Protein AF-A0AAU9CZA0-F1 (afdb_monomer_lite)

pLDDT: mean 88.9, std 13.12, range [48.16, 98.25]

Secondary structure (DSSP, 8-state):
---------HHHHHHHHHHHHHHTTB---TTGGGSTTT-B-HHHHHHHHHHHHHHH--

Sequence (58 aa):
MEIDYNELSKREYEIFGEISDISARFSDDPEDLKIPNVYYSEEQIRNEVMKMWRLLKR

Radius of gyration: 14.36 Å; chains: 1; bounding box: 26×28×38 Å

Foldseek 3Di:
DPPPPVDDDPLRVVLVVVLVVQVVQADPDPVQVVPPPRHDYPVRSVVSVVVSVVVPDD

Structure (mmCIF, N/CA/C/O backbone):
data_AF-A0AAU9CZA0-F1
#
_entry.id   AF-A0AAU9CZA0-F1
#
loop_
_atom_site.group_PDB
_atom_site.id
_atom_site.type_symbol
_atom_site.label_atom_id
_atom_site.label_alt_id
_atom_site.label_comp_id
_atom_site.label_asym_id
_atom_site.label_entity_id
_atom_site.label_seq_id
_atom_site.pdbx_PDB_ins_code
_atom_site.Cartn_x
_atom_site.Cartn_y
_atom_site.Cartn_z
_atom_site.occupancy
_atom_site.B_iso_or_equiv
_atom_site.auth_seq_id
_atom_site.auth_comp_id
_atom_site.a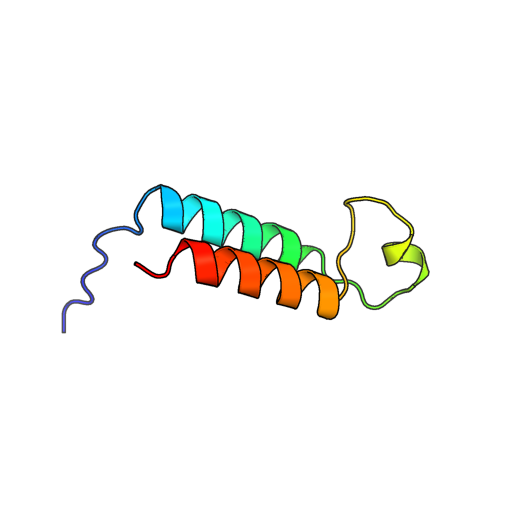uth_asym_id
_atom_site.auth_atom_id
_atom_site.pdbx_PDB_model_num
ATOM 1 N N . MET A 1 1 ? -13.906 -21.667 20.285 1.00 48.16 1 MET A N 1
ATOM 2 C CA . MET A 1 1 ? -13.421 -20.279 20.178 1.00 48.16 1 MET A CA 1
ATOM 3 C C . MET A 1 1 ? -14.342 -19.586 19.204 1.00 48.16 1 MET A C 1
ATOM 5 O O . MET A 1 1 ? -14.303 -19.924 18.030 1.00 48.16 1 MET A O 1
ATOM 9 N N . GLU A 1 2 ? -15.215 -18.709 19.688 1.00 56.41 2 GLU A N 1
ATOM 10 C CA . GLU A 1 2 ? -15.759 -17.675 18.810 1.00 56.41 2 GLU A CA 1
ATOM 11 C C . GLU A 1 2 ? -14.601 -16.727 18.528 1.00 56.41 2 GLU A C 1
ATOM 13 O O . GLU A 1 2 ? -13.990 -16.194 19.455 1.00 56.41 2 GLU A O 1
ATOM 18 N N . ILE A 1 3 ? -14.219 -16.620 17.259 1.00 59.00 3 ILE A N 1
ATOM 19 C CA . ILE A 1 3 ? -13.381 -15.510 16.827 1.00 59.00 3 ILE A CA 1
ATOM 20 C C . ILE A 1 3 ? -14.267 -14.290 17.027 1.00 59.00 3 ILE A C 1
ATOM 22 O O . ILE A 1 3 ? -15.327 -14.195 16.411 1.00 59.00 3 ILE A O 1
ATOM 26 N N . ASP A 1 4 ? -13.873 -13.421 17.947 1.00 58.97 4 ASP A N 1
ATOM 27 C CA . ASP A 1 4 ? -14.536 -12.144 18.114 1.00 58.97 4 ASP A CA 1
ATOM 28 C C . ASP A 1 4 ? -14.235 -11.299 16.870 1.00 58.97 4 ASP A C 1
ATOM 30 O O . ASP A 1 4 ? -13.185 -10.669 16.764 1.00 58.97 4 ASP A O 1
ATOM 34 N N . TYR A 1 5 ? -15.141 -11.362 15.893 1.00 55.41 5 TYR A N 1
ATOM 35 C CA . TYR A 1 5 ? -15.149 -10.523 14.697 1.00 55.41 5 TYR A CA 1
ATOM 36 C C . TYR A 1 5 ? -15.594 -9.087 15.011 1.00 55.41 5 TYR A C 1
ATOM 38 O O . TYR A 1 5 ? -16.031 -8.397 14.090 1.00 55.41 5 TYR A O 1
ATOM 46 N N . ASN A 1 6 ? -15.535 -8.634 16.275 1.00 61.59 6 ASN A N 1
ATOM 47 C CA . ASN A 1 6 ? -15.732 -7.232 16.621 1.00 61.59 6 ASN A CA 1
ATOM 48 C C . ASN A 1 6 ? -14.885 -6.382 15.676 1.00 61.59 6 ASN A C 1
ATOM 50 O O . ASN A 1 6 ? -13.659 -6.478 15.618 1.00 61.59 6 ASN A O 1
ATOM 54 N N . GLU A 1 7 ? -15.621 -5.654 14.849 1.00 73.25 7 GLU A N 1
ATOM 55 C CA . GLU A 1 7 ? -15.191 -5.129 13.570 1.00 73.25 7 GLU A CA 1
ATOM 56 C C . GLU A 1 7 ? -13.935 -4.273 13.726 1.00 73.25 7 GLU A C 1
ATOM 58 O O . GLU A 1 7 ? -13.781 -3.552 14.717 1.00 73.25 7 GLU A O 1
ATOM 63 N N . LEU A 1 8 ? -13.041 -4.336 12.731 1.00 79.38 8 LEU A N 1
ATOM 64 C CA . LEU A 1 8 ? -11.928 -3.396 12.628 1.00 79.38 8 LEU A CA 1
ATOM 65 C C . LEU A 1 8 ? -12.454 -1.985 12.904 1.00 79.38 8 LEU A C 1
ATOM 67 O O . LEU A 1 8 ? -13.514 -1.593 12.401 1.00 79.38 8 LEU A O 1
ATOM 71 N N . SER A 1 9 ? -11.728 -1.198 13.697 1.00 86.50 9 SER A N 1
ATOM 72 C CA . SER A 1 9 ? -12.096 0.204 13.851 1.00 86.50 9 SER A CA 1
ATOM 73 C C . SER A 1 9 ? -12.130 0.862 12.472 1.00 86.50 9 SER A C 1
ATOM 75 O O . SER A 1 9 ? -11.407 0.463 11.560 1.00 86.50 9 SER A O 1
ATOM 77 N N . LYS A 1 10 ? -12.935 1.916 12.305 1.00 86.50 10 LYS A N 1
ATOM 78 C CA . LYS A 1 10 ? -12.998 2.655 11.034 1.00 86.50 10 LYS A CA 1
ATOM 79 C C . LYS A 1 10 ? -11.600 3.007 10.497 1.00 86.50 10 LYS A C 1
ATOM 81 O O . LYS A 1 10 ? -11.343 2.864 9.310 1.00 86.50 10 LYS A O 1
ATOM 86 N N . ARG A 1 11 ? -10.687 3.391 11.396 1.00 88.31 11 ARG A N 1
ATOM 87 C CA . ARG A 1 11 ? -9.296 3.710 11.062 1.00 88.31 11 ARG A CA 1
ATOM 88 C C . ARG A 1 11 ? -8.503 2.492 10.584 1.00 88.31 11 ARG A C 1
ATOM 90 O O . ARG A 1 11 ? -7.708 2.618 9.664 1.00 88.31 11 ARG A O 1
ATOM 97 N N . GLU A 1 12 ? -8.689 1.334 11.210 1.00 89.25 12 GLU A N 1
ATOM 98 C CA . GLU A 1 12 ? -8.066 0.086 10.759 1.00 89.25 12 GLU A CA 1
ATOM 99 C C . GLU A 1 12 ? -8.614 -0.349 9.398 1.00 89.25 12 GLU A C 1
ATOM 101 O O . GLU A 1 12 ? -7.825 -0.712 8.533 1.00 89.25 12 GLU A O 1
ATOM 106 N N . TYR A 1 13 ? -9.928 -0.242 9.167 1.00 91.00 13 TYR A N 1
ATOM 107 C CA . TYR A 1 13 ? -10.528 -0.505 7.8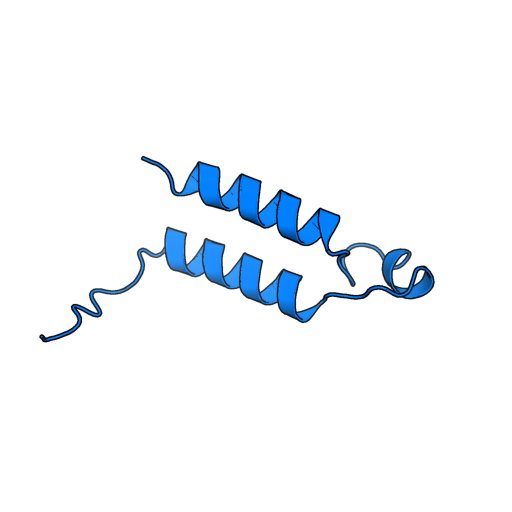53 1.00 91.00 13 TYR A CA 1
ATOM 108 C C . TYR A 1 13 ? -9.958 0.395 6.757 1.00 91.00 13 TYR A C 1
ATOM 110 O O . TYR A 1 13 ? -9.597 -0.105 5.696 1.00 91.00 13 TYR A O 1
ATOM 118 N N . GLU A 1 14 ? -9.864 1.702 7.007 1.00 91.25 14 GLU A N 1
ATOM 119 C CA . GLU A 1 14 ? -9.295 2.663 6.053 1.00 91.25 14 GLU A CA 1
ATOM 120 C C . GLU A 1 14 ? -7.836 2.316 5.732 1.00 91.25 14 GLU A C 1
ATOM 122 O O . GLU A 1 14 ? -7.478 2.172 4.566 1.00 91.25 14 GLU A O 1
ATOM 127 N N . ILE A 1 15 ? -7.018 2.077 6.760 1.00 92.44 15 ILE A N 1
ATOM 128 C CA . ILE A 1 15 ? -5.603 1.731 6.587 1.00 92.44 15 ILE A CA 1
ATOM 129 C C . ILE A 1 15 ? -5.434 0.409 5.828 1.00 92.44 15 ILE A C 1
ATOM 131 O O . ILE A 1 15 ? -4.616 0.320 4.915 1.00 92.44 15 ILE A O 1
ATOM 135 N N . PHE A 1 16 ? -6.185 -0.633 6.184 1.00 91.81 16 PHE A N 1
ATOM 136 C CA . PHE A 1 16 ? -6.083 -1.916 5.490 1.00 91.81 16 PHE A CA 1
ATOM 137 C C . PHE A 1 16 ? -6.636 -1.854 4.064 1.00 91.81 16 PHE A C 1
ATOM 139 O O . PHE A 1 16 ? -6.107 -2.545 3.193 1.00 91.81 16 PHE A O 1
ATOM 146 N N . GLY A 1 17 ? -7.625 -0.994 3.805 1.00 93.81 17 GLY A N 1
ATOM 147 C CA . GLY A 1 17 ? -8.085 -0.666 2.456 1.00 93.81 17 GLY A CA 1
ATOM 148 C C . GLY A 1 17 ? -6.971 -0.046 1.614 1.00 93.81 17 GLY A C 1
ATOM 149 O O . GLY A 1 17 ? -6.657 -0.565 0.548 1.00 93.81 17 GLY A O 1
ATOM 150 N N . GLU A 1 18 ? -6.293 0.978 2.134 1.00 94.44 18 GLU A N 1
ATOM 151 C CA . GLU A 1 18 ? -5.161 1.613 1.444 1.00 94.44 18 GLU A CA 1
ATOM 152 C 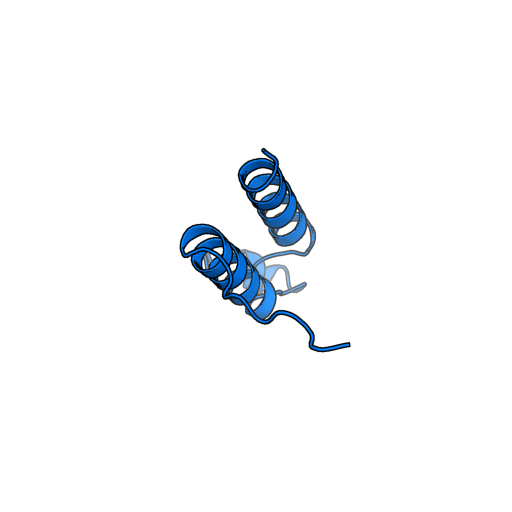C . GLU A 1 18 ? -4.022 0.619 1.159 1.00 94.44 18 GLU A C 1
ATOM 154 O O . GLU A 1 18 ? -3.489 0.598 0.049 1.00 94.44 18 GLU A O 1
ATOM 159 N N . ILE A 1 19 ? -3.676 -0.252 2.120 1.00 94.69 19 ILE A N 1
ATOM 160 C CA . ILE A 1 19 ? -2.671 -1.314 1.914 1.00 94.69 19 ILE A CA 1
ATOM 161 C C . ILE A 1 19 ? -3.114 -2.275 0.811 1.00 94.69 19 ILE A C 1
ATOM 163 O O . ILE A 1 19 ? -2.299 -2.658 -0.033 1.00 94.69 19 ILE A O 1
ATOM 167 N N . SER A 1 20 ? -4.385 -2.678 0.817 1.00 96.31 20 SER A N 1
ATOM 168 C CA . SER A 1 20 ? -4.947 -3.561 -0.205 1.00 96.31 20 SER A CA 1
ATOM 169 C C . SER A 1 20 ? -4.860 -2.925 -1.593 1.00 96.31 20 SER A C 1
ATOM 171 O O . SER A 1 20 ? -4.407 -3.578 -2.533 1.00 96.31 20 SER A O 1
ATOM 173 N N . ASP A 1 21 ? -5.220 -1.647 -1.713 1.00 96.06 21 ASP A N 1
ATOM 174 C CA . ASP A 1 21 ? -5.209 -0.904 -2.974 1.00 96.06 21 ASP A CA 1
ATOM 175 C C . ASP A 1 21 ? -3.798 -0.775 -3.558 1.00 96.06 21 ASP A C 1
ATOM 177 O O . ASP A 1 21 ? -3.596 -1.043 -4.743 1.00 96.06 21 ASP A O 1
ATOM 181 N N . ILE A 1 22 ? -2.797 -0.404 -2.751 1.00 95.88 22 ILE A N 1
ATOM 182 C CA . ILE A 1 22 ? -1.415 -0.279 -3.247 1.00 95.88 22 ILE A CA 1
ATOM 183 C C . ILE A 1 22 ? -0.788 -1.645 -3.549 1.00 95.88 22 ILE A C 1
ATOM 185 O O . ILE A 1 22 ? -0.025 -1.768 -4.505 1.00 95.88 22 ILE A O 1
ATOM 189 N N . SER A 1 23 ? -1.133 -2.684 -2.780 1.00 96.81 23 SER A N 1
ATOM 190 C CA . SER A 1 23 ? -0.584 -4.033 -2.974 1.00 96.81 23 SER A CA 1
ATOM 191 C C . SER A 1 23 ? -1.147 -4.705 -4.224 1.00 96.81 23 SER A C 1
ATOM 193 O O . SER A 1 23 ? -0.418 -5.401 -4.927 1.00 96.81 23 SER A O 1
ATOM 195 N N . ALA A 1 24 ? -2.419 -4.454 -4.553 1.00 97.75 24 ALA A N 1
ATOM 196 C CA . ALA A 1 24 ? -3.040 -4.912 -5.798 1.00 97.75 24 ALA A CA 1
ATOM 197 C C . ALA A 1 24 ? -2.410 -4.283 -7.055 1.00 97.75 24 ALA A C 1
ATOM 199 O O . ALA A 1 24 ? -2.616 -4.770 -8.164 1.00 97.75 24 ALA A O 1
ATOM 200 N N . ARG A 1 25 ? -1.645 -3.202 -6.878 1.00 97.56 25 ARG A N 1
ATOM 201 C CA . ARG A 1 25 ? -0.988 -2.420 -7.930 1.00 97.56 25 ARG A CA 1
ATOM 202 C C . ARG A 1 25 ? 0.530 -2.600 -7.904 1.00 97.56 25 ARG A C 1
ATOM 204 O O . ARG A 1 25 ? 1.270 -1.734 -8.368 1.00 97.56 25 ARG A O 1
ATOM 211 N N . PHE A 1 26 ? 0.994 -3.707 -7.332 1.00 98.19 26 PHE A N 1
ATOM 212 C CA . PHE A 1 26 ? 2.392 -4.095 -7.403 1.00 98.19 26 PHE A CA 1
ATOM 213 C C . PHE A 1 26 ? 2.828 -4.287 -8.862 1.00 98.19 26 PHE A C 1
ATOM 215 O O . PHE A 1 26 ? 2.129 -4.944 -9.634 1.00 98.19 26 PHE A O 1
ATOM 222 N N . SER A 1 27 ? 3.991 -3.743 -9.215 1.00 98.25 27 SER A N 1
ATOM 223 C CA . SER A 1 27 ? 4.701 -4.081 -10.450 1.00 98.25 27 SER A CA 1
ATOM 224 C C . SER A 1 27 ? 6.208 -4.065 -10.202 1.00 98.25 27 SER A C 1
ATOM 226 O O . SER A 1 27 ? 6.725 -3.238 -9.443 1.00 98.25 27 SER A O 1
ATOM 228 N N . ASP A 1 28 ? 6.911 -4.997 -10.835 1.00 97.81 28 ASP A N 1
ATOM 229 C CA . ASP A 1 28 ? 8.368 -5.060 -10.914 1.00 97.81 28 ASP A CA 1
ATOM 230 C C . ASP A 1 28 ? 8.912 -4.573 -12.273 1.00 97.81 28 ASP A C 1
ATOM 232 O O . ASP A 1 28 ? 10.131 -4.523 -12.453 1.00 97.81 28 ASP A O 1
ATOM 236 N N . ASP A 1 29 ? 8.041 -4.148 -13.199 1.00 98.19 29 ASP A N 1
ATOM 237 C CA . ASP A 1 29 ? 8.427 -3.557 -14.485 1.00 98.19 29 ASP A CA 1
ATOM 238 C C . ASP A 1 29 ? 8.841 -2.075 -14.312 1.00 98.19 29 ASP A C 1
ATOM 240 O O . ASP A 1 29 ? 8.039 -1.239 -13.878 1.00 98.19 29 ASP A O 1
ATOM 244 N N . PRO A 1 30 ? 10.080 -1.686 -14.677 1.00 97.19 30 PRO A N 1
ATOM 245 C CA . PRO A 1 30 ? 10.524 -0.296 -14.612 1.00 97.19 30 PRO A CA 1
ATOM 246 C C . PRO A 1 30 ? 9.689 0.695 -15.435 1.00 97.19 30 PRO A C 1
ATOM 248 O O . PRO A 1 30 ? 9.668 1.875 -15.087 1.00 97.19 30 PRO A O 1
ATOM 251 N N . GLU A 1 31 ? 9.046 0.276 -16.528 1.00 97.81 31 GLU A N 1
ATOM 252 C CA . GLU A 1 31 ? 8.184 1.149 -17.336 1.00 97.81 31 GLU A CA 1
ATOM 253 C C . GLU A 1 31 ? 6.846 1.423 -16.640 1.00 97.81 31 GLU A C 1
ATOM 255 O O . GLU A 1 31 ? 6.400 2.573 -16.618 1.00 97.81 31 GLU A O 1
ATOM 260 N N . ASP A 1 32 ? 6.259 0.417 -15.988 1.00 97.88 32 ASP A N 1
ATOM 261 C CA . ASP A 1 32 ? 5.073 0.584 -15.140 1.00 97.88 32 ASP A CA 1
ATOM 262 C C . ASP A 1 32 ? 5.354 1.576 -14.002 1.00 97.88 32 ASP A C 1
ATOM 264 O O . ASP A 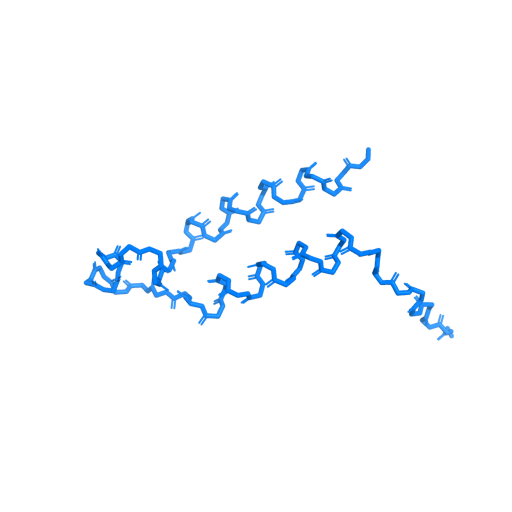1 32 ? 4.575 2.501 -13.752 1.00 97.88 32 ASP A O 1
ATOM 268 N N . LEU A 1 33 ? 6.516 1.451 -13.353 1.00 97.50 33 LEU A N 1
ATOM 269 C CA . LEU A 1 33 ? 6.923 2.309 -12.234 1.00 97.50 33 LEU A CA 1
ATOM 270 C C . LEU A 1 33 ? 7.185 3.775 -12.626 1.00 97.50 33 LEU A C 1
ATOM 272 O O . LEU A 1 33 ? 7.265 4.638 -11.747 1.00 97.50 33 LEU A O 1
ATOM 276 N N . LYS A 1 34 ? 7.285 4.097 -13.923 1.00 97.12 34 LYS A N 1
ATOM 277 C CA . LYS A 1 34 ? 7.333 5.494 -14.397 1.00 97.12 34 LYS A CA 1
ATOM 278 C C . LYS A 1 34 ? 5.963 6.163 -14.382 1.00 97.12 34 LYS A C 1
ATOM 280 O O . LYS A 1 34 ? 5.903 7.393 -14.442 1.00 97.12 34 LYS A O 1
ATOM 285 N N . ILE A 1 35 ? 4.875 5.392 -14.330 1.00 96.31 35 ILE A N 1
ATOM 286 C CA . ILE A 1 35 ? 3.517 5.931 -14.355 1.00 96.31 35 ILE A CA 1
ATOM 287 C C . ILE A 1 35 ? 3.143 6.389 -12.933 1.00 96.31 35 ILE A C 1
ATOM 289 O O . ILE A 1 35 ? 2.952 5.565 -12.033 1.00 96.31 35 ILE A O 1
ATOM 293 N N . PRO A 1 36 ? 3.028 7.708 -12.691 1.00 92.38 36 PRO A N 1
ATOM 294 C CA . PRO A 1 36 ? 2.881 8.242 -11.345 1.00 92.38 36 PRO A CA 1
ATOM 295 C C . PRO A 1 36 ? 1.556 7.812 -10.718 1.0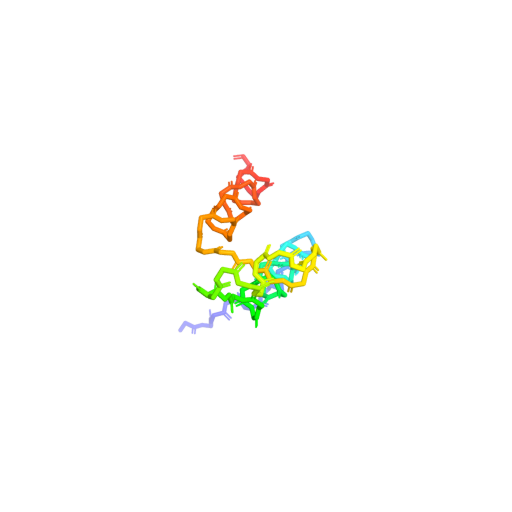0 92.38 36 PRO A C 1
ATOM 297 O O . PRO A 1 36 ? 0.500 7.923 -11.338 1.00 92.38 36 PRO A O 1
ATOM 300 N N . ASN A 1 37 ? 1.613 7.376 -9.457 1.00 89.81 37 ASN A N 1
ATOM 301 C CA . ASN A 1 37 ? 0.458 6.921 -8.680 1.00 89.81 37 ASN A CA 1
ATOM 302 C C . ASN A 1 37 ? -0.327 5.779 -9.341 1.00 89.81 37 ASN A C 1
ATOM 304 O O . ASN A 1 37 ? -1.515 5.641 -9.039 1.00 89.81 37 ASN A O 1
ATOM 308 N N . VAL A 1 38 ? 0.290 4.998 -10.243 1.00 96.31 38 VAL A N 1
ATOM 309 C CA . VAL A 1 38 ? -0.344 3.836 -10.885 1.00 96.31 38 VAL A CA 1
ATOM 310 C C . VAL A 1 38 ? 0.154 2.516 -10.334 1.00 96.31 38 VAL A C 1
ATOM 312 O O . VAL A 1 38 ? -0.670 1.732 -9.871 1.00 96.31 38 VAL A O 1
ATOM 315 N N . TYR A 1 39 ? 1.462 2.303 -10.343 1.00 98.19 39 TYR A N 1
ATOM 316 C CA . TYR A 1 39 ? 2.075 1.079 -9.845 1.00 98.19 39 TYR A CA 1
ATOM 317 C C . TYR A 1 39 ? 3.026 1.366 -8.691 1.00 98.19 39 TYR A C 1
ATOM 319 O O . TYR A 1 39 ? 3.526 2.485 -8.542 1.00 98.19 39 TYR A O 1
ATOM 327 N N . TYR A 1 40 ? 3.255 0.344 -7.873 1.00 98.06 40 TYR A N 1
ATOM 328 C CA . TYR A 1 40 ? 4.114 0.419 -6.700 1.00 98.06 40 TYR A CA 1
ATOM 329 C C . TYR A 1 40 ? 5.136 -0.713 -6.716 1.00 98.06 40 TYR A C 1
ATOM 331 O O . TYR A 1 40 ? 4.797 -1.873 -6.941 1.00 98.06 40 TYR A O 1
ATOM 339 N N . SER A 1 41 ? 6.389 -0.382 -6.422 1.00 97.88 41 SER A N 1
ATOM 340 C CA . SER A 1 41 ? 7.434 -1.373 -6.193 1.00 97.88 41 SER A CA 1
ATOM 341 C C . SER A 1 41 ? 7.277 -2.035 -4.821 1.00 97.88 41 SER A C 1
ATOM 343 O O . SER A 1 41 ? 6.606 -1.512 -3.924 1.00 97.88 41 SER A O 1
ATOM 345 N N . GLU A 1 42 ? 7.965 -3.160 -4.612 1.00 97.69 42 GLU A N 1
ATOM 346 C CA . GLU A 1 42 ? 8.023 -3.818 -3.300 1.00 97.69 42 GLU A CA 1
ATOM 347 C C . GLU A 1 42 ? 8.512 -2.854 -2.206 1.00 97.69 42 GLU A C 1
ATOM 349 O O . GLU A 1 42 ? 7.946 -2.807 -1.112 1.00 97.69 42 GLU A O 1
ATOM 354 N N . GLU A 1 43 ? 9.542 -2.054 -2.498 1.00 97.56 43 GLU A N 1
ATOM 355 C CA . GLU A 1 43 ? 10.090 -1.084 -1.548 1.00 97.56 43 GLU A CA 1
ATOM 356 C C . GLU A 1 43 ? 9.052 -0.020 -1.170 1.00 97.56 43 GLU A C 1
ATOM 358 O O . GLU A 1 43 ? 8.888 0.295 0.011 1.00 97.56 43 GLU A O 1
ATOM 363 N N . GLN A 1 44 ? 8.313 0.508 -2.151 1.00 96.25 44 GLN A N 1
ATOM 364 C CA . GLN A 1 44 ? 7.259 1.493 -1.906 1.00 96.25 44 GLN A CA 1
ATOM 365 C C . GLN A 1 44 ? 6.143 0.905 -1.038 1.00 96.25 44 GLN A C 1
ATOM 367 O O . GLN A 1 44 ? 5.776 1.517 -0.034 1.00 96.25 44 GLN A O 1
ATOM 372 N N . ILE A 1 45 ? 5.668 -0.305 -1.355 1.00 97.31 45 ILE A N 1
ATOM 373 C CA . ILE A 1 45 ? 4.635 -0.994 -0.566 1.00 97.31 45 ILE A CA 1
ATOM 374 C C . ILE A 1 45 ? 5.125 -1.227 0.866 1.00 97.31 45 ILE A C 1
ATOM 376 O O . ILE A 1 45 ? 4.430 -0.880 1.820 1.00 97.31 45 ILE A O 1
ATOM 380 N N . ARG A 1 46 ? 6.344 -1.752 1.054 1.00 97.31 46 ARG A N 1
ATOM 381 C CA . ARG A 1 46 ? 6.919 -1.972 2.393 1.00 97.31 46 ARG A CA 1
ATOM 382 C C . ARG A 1 46 ? 7.026 -0.676 3.190 1.00 97.31 46 ARG A C 1
ATOM 384 O O . ARG A 1 46 ? 6.728 -0.673 4.386 1.00 97.31 46 ARG A O 1
ATOM 391 N N . ASN A 1 47 ? 7.438 0.414 2.550 1.00 96.44 47 ASN A N 1
ATOM 392 C CA . ASN A 1 47 ? 7.538 1.719 3.193 1.00 96.44 47 ASN A CA 1
ATOM 393 C C . ASN A 1 47 ? 6.168 2.239 3.644 1.00 96.44 47 ASN A C 1
ATOM 395 O O . ASN A 1 47 ? 6.054 2.704 4.781 1.00 96.44 47 ASN A O 1
ATOM 399 N N . GLU A 1 48 ? 5.130 2.120 2.815 1.00 94.81 48 GLU A N 1
ATOM 400 C CA . GLU A 1 48 ? 3.765 2.509 3.194 1.00 94.81 48 GLU A CA 1
ATOM 401 C C . GLU A 1 48 ? 3.207 1.629 4.315 1.00 94.81 48 GLU A C 1
ATOM 403 O O . GLU A 1 48 ? 2.751 2.152 5.334 1.00 94.81 48 GLU A O 1
ATOM 408 N N . VAL A 1 49 ? 3.369 0.306 4.224 1.00 94.62 49 VAL A N 1
ATOM 409 C CA . VAL A 1 49 ? 2.966 -0.626 5.290 1.00 94.62 49 VAL A CA 1
ATOM 410 C C . VAL A 1 49 ? 3.655 -0.280 6.612 1.00 94.62 49 VAL A C 1
ATOM 412 O O . VAL A 1 49 ? 3.008 -0.252 7.658 1.00 94.62 49 VAL A O 1
ATOM 415 N N . MET A 1 50 ? 4.952 0.043 6.602 1.00 95.06 50 MET A N 1
ATOM 416 C CA . MET A 1 50 ? 5.664 0.458 7.816 1.00 95.06 50 MET A CA 1
ATOM 417 C C . MET A 1 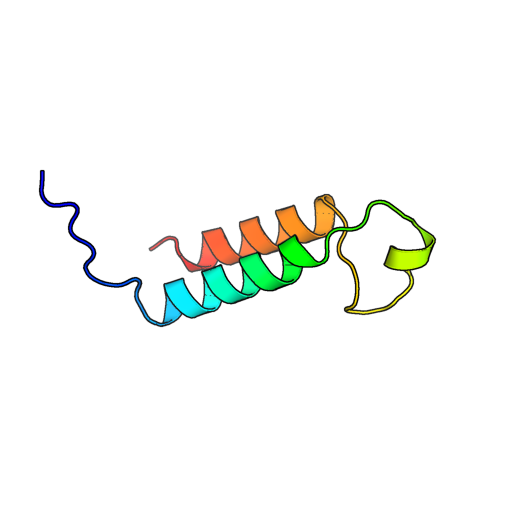50 ? 5.147 1.782 8.389 1.00 95.06 50 MET A C 1
ATOM 419 O O . MET A 1 50 ? 5.071 1.920 9.614 1.00 95.06 50 MET A O 1
ATOM 423 N N . LYS A 1 51 ? 4.803 2.763 7.544 1.00 93.12 51 LYS A N 1
ATOM 424 C CA . LYS A 1 51 ? 4.198 4.030 7.992 1.00 93.12 51 LYS A CA 1
ATOM 425 C C . LYS A 1 51 ? 2.838 3.773 8.637 1.00 93.12 51 LYS A C 1
ATOM 427 O O . LYS A 1 51 ? 2.605 4.211 9.760 1.00 93.12 51 LYS A O 1
ATOM 432 N N . MET A 1 52 ? 1.986 3.008 7.968 1.00 91.25 52 MET A N 1
ATOM 433 C CA . MET A 1 52 ? 0.644 2.654 8.427 1.00 91.25 52 MET A CA 1
ATOM 434 C C . MET A 1 52 ? 0.668 1.825 9.714 1.00 91.25 52 MET A C 1
ATOM 436 O O . MET A 1 52 ? -0.072 2.104 10.653 1.00 91.25 52 MET A O 1
ATOM 440 N N . TRP A 1 53 ? 1.602 0.882 9.830 1.00 88.62 53 TRP A N 1
ATOM 441 C CA . TRP A 1 53 ? 1.815 0.114 11.055 1.00 88.62 53 TRP A CA 1
ATOM 442 C C . TRP A 1 53 ? 2.168 1.001 12.254 1.00 88.62 53 TRP A C 1
ATOM 444 O O . TRP A 1 53 ? 1.677 0.789 13.364 1.00 88.62 53 TRP A O 1
ATOM 454 N N . ARG A 1 54 ? 2.987 2.040 12.043 1.00 90.81 54 ARG A N 1
ATOM 455 C CA . ARG A 1 54 ? 3.296 3.024 13.094 1.00 90.81 54 ARG A CA 1
ATOM 456 C C . ARG A 1 54 ? 2.070 3.840 13.504 1.00 90.81 54 ARG A C 1
ATOM 458 O O . ARG A 1 54 ? 1.991 4.224 14.662 1.00 90.81 54 ARG A O 1
ATOM 465 N N . LEU A 1 55 ? 1.123 4.080 12.594 1.00 86.06 55 LEU A N 1
ATOM 466 C CA . LEU A 1 55 ? -0.132 4.783 12.890 1.00 86.06 55 LEU A CA 1
ATOM 467 C C . LEU A 1 55 ? -1.115 3.941 13.716 1.00 86.06 55 LEU A C 1
ATOM 469 O O . LEU A 1 55 ? -1.960 4.514 14.406 1.00 86.06 55 LEU A O 1
ATOM 473 N N . LEU A 1 56 ? -1.009 2.612 13.634 1.00 84.31 56 LEU A N 1
ATOM 474 C CA . LEU A 1 56 ? -1.835 1.661 14.382 1.00 84.31 56 LEU A CA 1
ATOM 475 C C . LEU A 1 56 ? -1.279 1.338 15.775 1.00 84.31 56 LEU A C 1
ATOM 477 O O . LEU A 1 56 ? -2.041 0.961 16.665 1.00 84.31 56 LEU A O 1
ATOM 481 N N . LYS A 1 57 ? 0.030 1.501 15.999 1.00 75.06 57 LYS A N 1
ATOM 482 C CA . LYS A 1 57 ? 0.613 1.335 17.335 1.00 75.06 57 LYS A CA 1
ATOM 483 C C . LYS A 1 57 ? 0.141 2.453 18.273 1.00 75.06 57 LYS A C 1
ATOM 485 O O . LYS A 1 57 ? 0.458 3.620 18.057 1.00 75.06 57 LYS A O 1
ATOM 490 N N . ARG A 1 58 ? -0.617 2.061 19.302 1.00 58.25 58 ARG A N 1
ATOM 491 C CA . ARG A 1 58 ? -0.922 2.866 20.494 1.00 58.25 58 ARG A CA 1
ATOM 492 C C . ARG A 1 58 ? 0.292 2.980 21.408 1.00 58.25 58 ARG A C 1
ATOM 494 O O . ARG A 1 58 ? 1.036 1.977 21.507 1.00 58.25 58 ARG A O 1
#

Organism: NCBI:txid2932184